Protein AF-A0A3E0MT38-F1 (afdb_monomer_lite)

Foldseek 3Di:
DDPVVVVVLVVLLCVLLVCVVVVHDLVVQLVVSCVVVVHDSVSSNVSNVSSVVVNVVVQDLVVLVVVLVVLLVVLVVQLVVCVVVVNVVSNVVSVVVNVVSVVCVCVRDVVNVVVVVVVVVVVVVVPPPDCVVVVVVVVVVVVVVVVVVCVPFDADPPPRDTPDDDDPDDDDD

Secondary structure (DSSP, 8-state):
--HHHHHHHHHHHHHHHHHHHTT--HHHHHHHHHHHTT--HHHHHHHHHHHHHHHHHHS-HHHHHHHHHHHHHHHHHHHHHHHHTT-HHHHHHHHHHHHHHHHGGGGT-HHHHHHHHHHHHHHHHHHS--GGGHHHHHHHHHHHHHHHHTTT--B-TTT--BTT-----PPP-

Sequence (173 aa):
MTRSNIDEFQARVEEAANLLSEGWPGRRIVKELAEKHEVSPQAARGYVRKGRELLVEAVAPQDRAFMFAQVLAGLQQDRLDAKEAGNISAQVGASKAMVNHLKQIAHIDPMRDFEQAFFEAAATTATAVDPKVYVKKHAQELAMQQAIDNLGKKTDPITGVVIGEEFMGGFHD

Radius of gyration: 36.06 Å; chains: 1; bounding box: 46×81×110 Å

Structure (mmCIF, N/CA/C/O backbone):
data_AF-A0A3E0MT38-F1
#
_entry.id   AF-A0A3E0MT38-F1
#
loop_
_atom_site.group_PDB
_atom_site.id
_atom_site.type_symbol
_atom_site.label_atom_id
_atom_site.label_alt_id
_atom_site.label_comp_id
_atom_site.label_asym_id
_atom_site.label_entity_id
_atom_site.label_seq_id
_atom_site.pdbx_PDB_ins_code
_atom_site.Cartn_x
_atom_site.Cartn_y
_atom_site.Cartn_z
_atom_site.occupancy
_atom_site.B_iso_or_equiv
_atom_site.auth_seq_id
_atom_site.auth_comp_id
_atom_site.auth_asym_id
_atom_site.auth_atom_id
_atom_site.pdbx_PDB_model_num
ATOM 1 N N . MET A 1 1 ? 23.016 2.297 -23.906 1.00 47.16 1 MET A N 1
ATOM 2 C CA . MET A 1 1 ? 21.883 1.577 -23.285 1.00 47.16 1 MET A CA 1
ATOM 3 C C . MET A 1 1 ? 20.936 1.160 -24.393 1.00 47.16 1 MET A C 1
ATOM 5 O O . MET A 1 1 ? 20.462 2.022 -25.117 1.00 47.16 1 MET A O 1
ATOM 9 N N . THR A 1 2 ? 20.762 -0.140 -24.600 1.00 47.41 2 THR A N 1
ATOM 10 C CA . THR A 1 2 ? 19.930 -0.730 -25.660 1.00 47.41 2 THR A CA 1
ATOM 11 C C . THR A 1 2 ? 18.499 -0.948 -25.155 1.00 47.41 2 THR A C 1
ATOM 13 O O . THR A 1 2 ? 18.314 -1.236 -23.973 1.00 47.41 2 THR A O 1
ATOM 16 N N . ARG A 1 3 ? 17.491 -0.824 -26.037 1.00 58.56 3 ARG A N 1
ATOM 17 C CA . ARG A 1 3 ? 16.054 -1.013 -25.722 1.00 58.56 3 ARG A CA 1
ATOM 18 C C . ARG A 1 3 ? 15.763 -2.306 -24.939 1.00 58.56 3 ARG A C 1
ATOM 20 O O . ARG A 1 3 ? 15.043 -2.253 -23.955 1.00 58.56 3 ARG A O 1
ATOM 27 N N . SER A 1 4 ? 16.460 -3.396 -25.273 1.00 60.44 4 SER A N 1
ATOM 28 C CA . SER A 1 4 ? 16.363 -4.705 -24.598 1.00 60.44 4 SER A CA 1
ATOM 29 C C . SER A 1 4 ? 16.501 -4.644 -23.069 1.00 60.44 4 SER A C 1
ATOM 31 O O . SER A 1 4 ? 15.799 -5.350 -22.362 1.00 60.44 4 SER A O 1
ATOM 33 N N . ASN A 1 5 ? 17.374 -3.780 -22.537 1.00 80.69 5 ASN A N 1
ATOM 34 C CA . ASN A 1 5 ? 17.597 -3.688 -21.088 1.00 80.69 5 ASN A CA 1
ATOM 35 C C . ASN A 1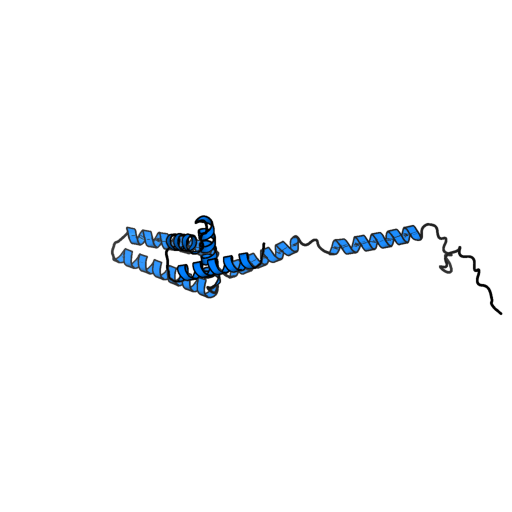 5 ? 16.480 -2.897 -20.372 1.00 80.69 5 ASN A C 1
ATOM 37 O O . ASN A 1 5 ? 16.266 -3.050 -19.173 1.00 80.69 5 ASN A O 1
ATOM 41 N N . ILE A 1 6 ? 15.766 -2.033 -21.103 1.00 86.00 6 ILE A N 1
ATOM 42 C CA . ILE A 1 6 ? 14.615 -1.292 -20.571 1.00 86.00 6 ILE A CA 1
ATOM 43 C C . ILE A 1 6 ? 13.396 -2.213 -20.515 1.00 86.00 6 ILE A C 1
ATOM 45 O O . ILE A 1 6 ? 12.722 -2.252 -19.488 1.00 86.00 6 ILE A O 1
ATOM 49 N N . ASP A 1 7 ? 13.166 -2.990 -21.572 1.00 89.06 7 ASP A N 1
ATOM 50 C CA . ASP A 1 7 ? 12.028 -3.907 -21.661 1.00 89.06 7 ASP A CA 1
ATOM 51 C C . ASP A 1 7 ? 12.136 -5.024 -20.604 1.00 89.06 7 ASP A C 1
ATOM 53 O O . ASP A 1 7 ? 11.182 -5.298 -19.878 1.00 89.06 7 ASP A O 1
ATOM 57 N N . GLU A 1 8 ? 13.331 -5.600 -20.415 1.00 90.25 8 GLU A N 1
ATOM 58 C CA . GLU A 1 8 ? 13.590 -6.566 -19.336 1.00 90.25 8 GLU A CA 1
ATOM 59 C C . GLU A 1 8 ? 13.361 -5.967 -17.945 1.00 90.25 8 GLU A C 1
ATOM 61 O O . GLU A 1 8 ? 12.822 -6.621 -17.050 1.00 90.25 8 GLU A O 1
ATOM 66 N N . PHE A 1 9 ? 13.774 -4.715 -17.744 1.00 92.38 9 PHE A N 1
ATOM 67 C CA . PHE A 1 9 ? 13.557 -4.022 -16.482 1.00 92.38 9 PHE A CA 1
ATOM 68 C C . PHE A 1 9 ? 12.062 -3.832 -16.204 1.00 92.38 9 PHE A C 1
ATOM 70 O O . PHE A 1 9 ? 11.621 -4.072 -15.080 1.00 92.38 9 PHE A O 1
ATOM 77 N N . GLN A 1 10 ? 11.283 -3.422 -17.207 1.00 93.25 10 GLN A N 1
ATOM 78 C CA . GLN A 1 10 ? 9.836 -3.246 -17.081 1.00 93.25 10 GLN A CA 1
ATOM 79 C C . GLN A 1 10 ? 9.134 -4.574 -16.790 1.00 93.25 10 GLN A C 1
ATOM 81 O O . GLN A 1 10 ? 8.370 -4.643 -15.830 1.00 93.25 10 GLN A O 1
ATOM 86 N N . ALA A 1 11 ? 9.490 -5.650 -17.495 1.00 94.81 11 ALA A N 1
ATOM 87 C CA . ALA A 1 11 ? 8.937 -6.980 -17.242 1.00 94.81 11 ALA A CA 1
ATOM 88 C C . ALA A 1 11 ? 9.176 -7.450 -15.792 1.00 94.81 11 ALA A C 1
ATOM 90 O O . ALA A 1 11 ? 8.283 -7.998 -15.148 1.00 94.81 11 ALA A O 1
ATOM 91 N N . ARG A 1 12 ? 10.364 -7.181 -15.229 1.00 95.62 12 ARG A N 1
ATOM 92 C CA . ARG A 1 12 ? 10.677 -7.502 -13.821 1.00 95.62 12 ARG A CA 1
ATOM 93 C C . ARG A 1 12 ? 9.882 -6.648 -12.826 1.00 95.62 12 ARG A C 1
ATOM 95 O O . ARG A 1 12 ? 9.568 -7.115 -11.732 1.00 95.62 12 ARG A O 1
ATOM 102 N N . VAL A 1 13 ? 9.572 -5.400 -13.178 1.00 96.69 13 VAL A N 1
ATOM 103 C CA . VAL A 1 13 ? 8.711 -4.512 -12.377 1.00 96.69 13 VAL A CA 1
ATOM 104 C C . VAL A 1 13 ? 7.263 -4.998 -12.389 1.00 96.69 13 VAL A C 1
ATOM 106 O O . VAL A 1 13 ? 6.644 -5.060 -11.328 1.00 96.69 13 VAL A O 1
ATOM 109 N N . GLU A 1 14 ? 6.742 -5.381 -13.553 1.00 95.06 14 GLU A N 1
ATOM 110 C CA . GLU A 1 14 ? 5.396 -5.947 -13.705 1.00 95.06 14 GLU A CA 1
ATOM 111 C C . GLU A 1 14 ? 5.255 -7.267 -12.942 1.00 95.06 14 GLU A C 1
ATOM 113 O O . GLU A 1 14 ? 4.294 -7.461 -12.201 1.00 95.06 14 GLU A O 1
ATOM 118 N N . GLU A 1 15 ? 6.256 -8.146 -13.027 1.00 95.81 15 GLU A N 1
ATOM 119 C CA . GLU A 1 15 ? 6.288 -9.379 -12.241 1.00 95.81 15 GLU A CA 1
ATOM 120 C C . GLU A 1 15 ? 6.252 -9.091 -10.731 1.00 95.81 15 GLU A C 1
ATOM 122 O O . GLU A 1 15 ? 5.501 -9.723 -9.984 1.00 95.81 15 GLU A O 1
ATOM 127 N N . ALA A 1 16 ? 7.017 -8.095 -10.271 1.00 95.88 16 ALA A N 1
ATOM 128 C CA . ALA A 1 16 ? 6.984 -7.669 -8.878 1.00 95.88 16 ALA A CA 1
ATOM 129 C C . ALA A 1 16 ? 5.603 -7.125 -8.469 1.00 95.88 16 ALA A C 1
ATOM 131 O O . ALA A 1 16 ? 5.147 -7.409 -7.360 1.00 95.88 16 ALA A O 1
ATOM 132 N N . ALA A 1 17 ? 4.943 -6.358 -9.341 1.00 94.88 17 ALA A N 1
ATOM 133 C CA . ALA A 1 17 ? 3.596 -5.837 -9.116 1.00 94.88 17 ALA A CA 1
ATOM 134 C C . ALA A 1 17 ? 2.560 -6.967 -9.008 1.00 94.88 17 ALA A C 1
ATOM 136 O O . ALA A 1 17 ? 1.757 -6.961 -8.075 1.00 94.88 17 ALA A O 1
ATOM 137 N N . ASN A 1 18 ? 2.633 -7.980 -9.874 1.00 94.81 18 ASN A N 1
ATOM 138 C CA . ASN A 1 18 ? 1.747 -9.144 -9.817 1.00 94.81 18 ASN A CA 1
ATOM 139 C C . ASN A 1 18 ? 1.881 -9.882 -8.478 1.00 94.81 18 ASN A C 1
ATOM 141 O O . ASN A 1 18 ? 0.893 -10.049 -7.764 1.00 94.81 18 ASN A O 1
ATOM 145 N N . LEU A 1 19 ? 3.109 -10.209 -8.062 1.00 94.50 19 LEU A N 1
ATOM 146 C CA . LEU A 1 19 ? 3.356 -10.878 -6.777 1.00 94.50 19 LEU A CA 1
ATOM 147 C C . LEU A 1 19 ? 2.886 -10.037 -5.577 1.00 94.50 19 LEU A C 1
ATOM 149 O O . LEU A 1 19 ? 2.364 -10.567 -4.595 1.00 94.50 19 LEU A O 1
ATOM 153 N N . LEU A 1 20 ? 3.050 -8.712 -5.641 1.00 93.00 20 LEU A N 1
ATOM 154 C CA . LEU A 1 20 ? 2.526 -7.800 -4.622 1.00 93.00 20 LEU A CA 1
ATOM 155 C C . LEU A 1 20 ? 0.992 -7.814 -4.579 1.00 93.00 20 LEU A C 1
ATOM 157 O O . LEU A 1 20 ? 0.433 -7.807 -3.483 1.00 93.00 20 LEU A O 1
ATOM 161 N N . SER A 1 21 ? 0.324 -7.852 -5.735 1.00 90.19 21 SER A N 1
ATOM 162 C CA . SER A 1 21 ? -1.142 -7.890 -5.832 1.00 90.19 21 SER A CA 1
ATOM 163 C C . SER A 1 21 ? -1.738 -9.190 -5.281 1.00 90.19 21 SER A C 1
ATOM 165 O O . SER A 1 21 ? -2.793 -9.170 -4.654 1.00 90.19 21 SER A O 1
ATOM 167 N N . GLU A 1 22 ? -1.006 -10.299 -5.401 1.00 90.94 22 GLU A N 1
ATOM 168 C CA . GLU A 1 22 ? -1.339 -11.589 -4.788 1.00 90.94 22 GLU A CA 1
ATOM 169 C C . GLU A 1 22 ? -1.119 -11.610 -3.261 1.00 90.94 22 GLU A C 1
ATOM 171 O O . GLU A 1 22 ? -1.418 -12.601 -2.595 1.00 90.94 22 GLU A O 1
ATOM 176 N N . GLY A 1 23 ? -0.575 -10.534 -2.681 1.00 89.19 23 GLY A N 1
ATOM 177 C CA . GLY A 1 23 ? -0.363 -10.398 -1.240 1.00 89.19 23 GLY A CA 1
ATOM 178 C C . GLY A 1 23 ? 0.973 -10.948 -0.735 1.00 89.19 23 GLY A C 1
ATOM 179 O O . GLY A 1 23 ? 1.147 -11.132 0.473 1.00 89.19 23 GLY A O 1
ATOM 180 N N . TRP A 1 24 ? 1.949 -11.201 -1.614 1.00 93.88 24 TRP A N 1
ATOM 181 C CA . TRP A 1 24 ? 3.245 -11.710 -1.170 1.00 93.88 24 TRP A CA 1
ATOM 182 C C . TRP A 1 24 ? 4.014 -10.659 -0.344 1.00 93.88 24 TRP A C 1
ATOM 184 O O . TRP A 1 24 ? 4.091 -9.482 -0.715 1.00 93.88 24 TRP A O 1
ATOM 194 N N . PRO A 1 25 ? 4.677 -11.055 0.762 1.00 92.94 25 PRO A N 1
ATOM 195 C CA . PRO A 1 25 ? 5.509 -10.136 1.530 1.00 92.94 25 PRO A CA 1
ATOM 196 C C . PRO A 1 25 ? 6.684 -9.613 0.698 1.00 92.94 25 PRO A C 1
ATOM 198 O O . PRO A 1 25 ? 7.454 -10.394 0.140 1.00 92.94 25 PRO A O 1
ATOM 201 N N . GLY A 1 26 ? 6.913 -8.296 0.699 1.00 91.75 26 GLY A N 1
ATOM 202 C CA . GLY A 1 26 ? 7.946 -7.671 -0.143 1.00 91.75 26 GLY A CA 1
ATOM 203 C C . GLY A 1 26 ? 9.355 -8.255 0.037 1.00 91.75 26 GLY A C 1
ATOM 204 O O . GLY A 1 26 ? 10.091 -8.396 -0.933 1.00 91.75 26 GLY A O 1
ATOM 205 N N . ARG A 1 27 ? 9.727 -8.675 1.255 1.00 94.62 27 ARG A N 1
ATOM 206 C CA . ARG A 1 27 ? 11.017 -9.343 1.513 1.00 94.62 27 ARG A CA 1
ATOM 207 C C . ARG A 1 27 ? 11.148 -10.677 0.770 1.00 94.62 27 ARG A C 1
ATOM 209 O O . ARG A 1 27 ? 12.241 -10.997 0.314 1.00 94.62 27 ARG A O 1
ATOM 216 N N . ARG A 1 28 ? 10.055 -11.441 0.667 1.00 96.69 28 ARG A N 1
ATOM 217 C CA . ARG A 1 28 ? 10.012 -12.709 -0.070 1.00 96.69 28 ARG A CA 1
ATOM 218 C C . ARG A 1 28 ? 10.160 -12.449 -1.564 1.00 96.69 28 ARG A C 1
ATOM 220 O O . ARG A 1 28 ? 11.019 -13.057 -2.182 1.00 96.69 28 ARG A O 1
ATOM 227 N N . ILE A 1 29 ? 9.418 -11.477 -2.092 1.00 96.81 29 ILE A N 1
ATOM 228 C CA . ILE A 1 29 ? 9.481 -11.089 -3.508 1.00 96.81 29 ILE A CA 1
ATOM 229 C C . ILE A 1 29 ? 10.903 -10.668 -3.902 1.00 96.81 29 ILE A C 1
ATOM 231 O O . ILE A 1 29 ? 11.417 -11.115 -4.917 1.00 96.81 29 ILE A O 1
ATOM 235 N N . VAL A 1 30 ? 11.580 -9.858 -3.077 1.00 97.31 30 VAL A N 1
ATOM 236 C CA . VAL A 1 30 ? 12.977 -9.458 -3.335 1.00 97.31 30 VAL A CA 1
ATOM 237 C C . VAL A 1 30 ? 13.901 -10.669 -3.460 1.00 97.31 30 VAL A C 1
ATOM 239 O O . VAL A 1 30 ? 14.782 -10.660 -4.312 1.00 97.31 30 VAL A O 1
ATOM 242 N N . LYS A 1 31 ? 13.723 -11.686 -2.607 1.00 97.38 31 LYS A N 1
ATOM 243 C CA . LYS A 1 31 ? 14.534 -12.906 -2.649 1.00 97.38 31 LYS A CA 1
ATOM 244 C C . LYS A 1 31 ? 14.260 -13.699 -3.932 1.00 97.38 31 LYS A C 1
ATOM 246 O O . LYS A 1 31 ? 15.202 -13.994 -4.652 1.00 97.38 31 LYS A O 1
ATOM 251 N N . GLU A 1 32 ? 12.987 -13.948 -4.232 1.00 96.62 32 GLU A N 1
ATOM 252 C CA . GLU A 1 32 ? 12.545 -14.669 -5.437 1.00 96.62 32 GLU A CA 1
ATOM 253 C C . GLU A 1 32 ? 13.051 -13.998 -6.719 1.00 96.62 32 GLU A C 1
ATOM 255 O O . GLU A 1 32 ? 13.636 -14.651 -7.574 1.00 96.62 32 GLU A O 1
ATOM 260 N N . LEU A 1 33 ? 12.905 -12.674 -6.841 1.00 96.25 33 LEU A N 1
ATOM 261 C CA . LEU A 1 33 ? 13.344 -11.945 -8.034 1.00 96.25 33 LEU A CA 1
ATOM 262 C C . LEU A 1 33 ? 14.869 -11.871 -8.157 1.00 96.25 33 LEU A C 1
ATOM 264 O O . LEU A 1 33 ? 15.385 -11.887 -9.272 1.00 96.25 33 LEU A O 1
ATOM 268 N N . ALA A 1 34 ? 15.592 -11.774 -7.036 1.00 96.94 34 ALA A N 1
ATOM 269 C CA . ALA A 1 34 ? 17.053 -11.793 -7.047 1.00 96.94 34 ALA A CA 1
ATOM 270 C C . ALA A 1 34 ? 17.591 -13.153 -7.510 1.00 96.94 34 ALA A C 1
ATOM 272 O O . ALA A 1 34 ? 18.513 -13.194 -8.317 1.00 96.94 34 ALA A O 1
ATOM 273 N N . GLU A 1 35 ? 16.986 -14.245 -7.034 1.00 96.31 35 GLU A N 1
ATOM 274 C CA . GLU A 1 35 ? 17.347 -15.611 -7.423 1.00 96.31 35 GLU A CA 1
ATOM 275 C C . GLU A 1 35 ? 16.946 -15.904 -8.875 1.00 96.31 35 GLU A C 1
ATOM 277 O O . GLU A 1 35 ? 17.776 -16.358 -9.656 1.00 96.31 35 GLU A O 1
ATOM 282 N N . LYS A 1 36 ? 15.710 -15.579 -9.272 1.00 95.94 36 LYS A N 1
ATOM 283 C CA . LYS A 1 36 ? 15.173 -15.870 -10.610 1.00 95.94 36 LYS A CA 1
ATOM 284 C C . LYS A 1 36 ? 15.893 -15.129 -11.736 1.00 95.94 36 LYS A C 1
ATOM 286 O O . LYS A 1 36 ? 16.074 -15.689 -12.812 1.00 95.94 36 LYS A O 1
ATOM 291 N N . HIS A 1 37 ? 16.252 -13.867 -11.508 1.00 94.12 37 HIS A N 1
ATOM 292 C CA . HIS A 1 37 ? 16.868 -13.010 -12.529 1.00 94.12 37 HIS A CA 1
ATOM 293 C C . HIS A 1 37 ? 18.382 -12.856 -12.350 1.00 94.12 37 HIS A C 1
ATOM 295 O O . HIS A 1 37 ? 18.986 -12.045 -13.047 1.00 94.12 37 HIS A O 1
ATOM 301 N N . GLU A 1 38 ? 18.981 -13.586 -11.403 1.00 94.94 38 GLU A N 1
ATOM 302 C CA . GLU A 1 38 ? 20.413 -13.526 -11.070 1.00 94.94 38 GLU A CA 1
ATOM 303 C C . GLU A 1 38 ? 20.924 -12.093 -10.822 1.00 94.94 38 GLU A C 1
ATOM 305 O O . GLU A 1 38 ? 22.042 -11.714 -11.178 1.00 94.94 38 GLU A O 1
ATOM 310 N N . VAL A 1 39 ? 20.092 -11.260 -10.191 1.00 94.06 39 VAL A N 1
ATOM 311 C CA . VAL A 1 39 ? 20.429 -9.866 -9.876 1.00 94.06 39 VAL A CA 1
ATOM 312 C C . VAL A 1 39 ? 20.744 -9.681 -8.399 1.00 94.06 39 VAL A C 1
ATOM 314 O O . VAL A 1 39 ? 20.348 -10.461 -7.533 1.00 94.06 39 VAL A O 1
ATOM 317 N N . SER A 1 40 ? 21.410 -8.573 -8.069 1.00 96.12 40 SER A N 1
ATOM 318 C CA . SER A 1 40 ? 21.634 -8.232 -6.667 1.00 96.12 40 SER A CA 1
ATOM 319 C C . SER A 1 40 ? 20.301 -7.998 -5.929 1.00 96.12 40 SER A C 1
ATOM 321 O O . SER A 1 40 ? 19.359 -7.427 -6.495 1.00 96.12 40 SER A O 1
ATOM 323 N N . PRO A 1 41 ? 20.219 -8.311 -4.621 1.00 95.25 41 PRO A N 1
ATOM 324 C CA . PRO A 1 41 ? 19.039 -7.996 -3.815 1.00 95.25 41 PRO A CA 1
ATOM 325 C C . PRO A 1 41 ? 18.670 -6.505 -3.828 1.00 95.25 41 PRO A C 1
ATOM 327 O O . PRO A 1 41 ? 17.515 -6.140 -3.619 1.00 95.25 41 PRO A O 1
ATOM 330 N N . GLN A 1 42 ? 19.643 -5.620 -4.064 1.00 94.50 42 GLN A N 1
ATOM 331 C CA . GLN A 1 42 ? 19.405 -4.184 -4.177 1.00 94.50 42 GLN A CA 1
ATOM 332 C C . GLN A 1 42 ? 18.688 -3.819 -5.482 1.00 94.50 42 GLN A C 1
ATOM 334 O O . GLN A 1 42 ? 17.766 -3.005 -5.445 1.00 94.50 42 GLN A O 1
ATOM 339 N N . ALA A 1 43 ? 19.049 -4.450 -6.604 1.00 93.88 43 ALA A N 1
ATOM 340 C CA . ALA A 1 43 ? 18.331 -4.285 -7.866 1.00 93.88 43 ALA A CA 1
ATOM 341 C C . ALA A 1 43 ? 16.889 -4.807 -7.749 1.00 93.88 43 ALA A C 1
ATOM 343 O O . ALA A 1 43 ? 15.949 -4.091 -8.093 1.00 93.88 43 ALA A O 1
ATOM 344 N N . ALA A 1 44 ? 16.702 -5.983 -7.138 1.00 95.19 44 ALA A N 1
ATOM 345 C CA . ALA A 1 44 ? 15.379 -6.558 -6.891 1.00 95.19 44 ALA A CA 1
ATOM 346 C C . ALA A 1 44 ? 14.490 -5.672 -5.995 1.00 95.19 44 ALA A C 1
ATOM 348 O O . ALA A 1 44 ? 13.299 -5.513 -6.260 1.00 95.19 44 ALA A O 1
ATOM 349 N N . ARG A 1 45 ? 15.054 -5.011 -4.969 1.00 96.25 45 ARG A N 1
ATOM 350 C CA . ARG A 1 45 ? 14.328 -3.986 -4.186 1.00 96.25 45 ARG A CA 1
ATOM 351 C C . ARG A 1 45 ? 13.849 -2.825 -5.054 1.00 96.25 45 ARG A C 1
ATOM 353 O O . ARG A 1 45 ? 12.765 -2.304 -4.804 1.00 96.25 45 ARG A O 1
ATOM 360 N N . GLY A 1 46 ? 14.638 -2.430 -6.052 1.00 96.69 46 GLY A N 1
ATOM 361 C CA . GLY A 1 46 ? 14.249 -1.425 -7.038 1.00 96.69 46 GLY A CA 1
ATOM 362 C C . GLY A 1 46 ? 13.012 -1.845 -7.831 1.00 96.69 46 GLY A C 1
ATOM 363 O O . GLY A 1 46 ? 12.087 -1.046 -7.964 1.00 96.69 46 GLY A O 1
ATOM 364 N N . TYR A 1 47 ? 12.954 -3.106 -8.276 1.00 96.12 47 TYR A N 1
ATOM 365 C CA . TYR A 1 47 ? 11.788 -3.648 -8.984 1.00 96.12 47 TYR A CA 1
ATOM 366 C C . TYR A 1 47 ? 10.545 -3.653 -8.098 1.00 96.12 47 TYR A C 1
ATOM 368 O O . TYR A 1 47 ? 9.510 -3.138 -8.496 1.00 96.12 47 TYR A O 1
ATOM 376 N N . VAL A 1 48 ? 10.664 -4.144 -6.858 1.00 95.75 48 VAL A N 1
ATOM 377 C CA . VAL A 1 48 ? 9.548 -4.179 -5.896 1.00 95.75 48 VAL A CA 1
ATOM 378 C C . VAL A 1 48 ? 9.049 -2.779 -5.549 1.00 95.75 48 VAL A C 1
ATOM 380 O O . VAL A 1 48 ? 7.846 -2.579 -5.400 1.00 95.75 48 VAL A O 1
ATOM 383 N N . ARG A 1 49 ? 9.946 -1.795 -5.424 1.00 95.38 49 ARG A N 1
ATOM 384 C CA . ARG A 1 49 ? 9.551 -0.401 -5.197 1.00 95.38 49 ARG A CA 1
ATOM 385 C C . ARG A 1 49 ? 8.730 0.133 -6.371 1.00 95.38 49 ARG A C 1
ATOM 387 O O . ARG A 1 49 ? 7.624 0.607 -6.142 1.00 95.38 49 ARG A O 1
ATOM 394 N N . LYS A 1 50 ? 9.237 0.011 -7.599 1.00 93.81 50 LYS A N 1
ATOM 395 C CA . LYS A 1 50 ? 8.508 0.464 -8.791 1.00 93.81 50 LYS A CA 1
ATOM 396 C C . LYS A 1 50 ? 7.221 -0.324 -9.030 1.00 93.81 50 LYS A C 1
ATOM 398 O O . LYS A 1 50 ? 6.235 0.250 -9.461 1.00 93.81 50 LYS A O 1
ATOM 403 N N . GLY A 1 51 ? 7.195 -1.610 -8.687 1.00 93.06 51 GLY A N 1
ATOM 404 C CA . GLY A 1 51 ? 5.987 -2.429 -8.765 1.00 93.06 51 GLY A CA 1
ATOM 405 C C . GLY A 1 51 ? 4.889 -1.923 -7.826 1.00 93.06 51 GLY A C 1
ATOM 406 O O . GLY A 1 51 ? 3.722 -1.922 -8.194 1.00 93.06 51 GLY A O 1
ATOM 407 N N . ARG A 1 52 ? 5.244 -1.413 -6.634 1.00 90.25 52 ARG A N 1
ATOM 408 C CA . ARG A 1 52 ? 4.273 -0.731 -5.754 1.00 90.25 52 ARG A CA 1
ATOM 409 C C . ARG A 1 52 ? 3.750 0.562 -6.366 1.00 90.25 52 ARG A C 1
ATOM 411 O O . ARG A 1 52 ? 2.560 0.819 -6.250 1.00 90.25 52 ARG A O 1
ATOM 418 N N . GLU A 1 53 ? 4.627 1.359 -6.973 1.00 89.94 53 GLU A N 1
ATOM 419 C CA . GLU A 1 53 ? 4.246 2.605 -7.655 1.00 89.94 53 GLU A CA 1
ATOM 420 C C . GLU A 1 53 ? 3.245 2.298 -8.788 1.00 89.94 53 GLU A C 1
ATOM 422 O O . GLU A 1 53 ? 2.157 2.867 -8.805 1.00 89.94 53 GLU A O 1
ATOM 427 N N . LEU A 1 54 ? 3.531 1.282 -9.612 1.00 89.25 54 LEU A N 1
ATOM 428 C CA . LEU A 1 54 ? 2.645 0.803 -10.680 1.00 89.25 54 LEU A CA 1
ATOM 429 C C . LEU A 1 54 ? 1.263 0.370 -10.160 1.00 89.25 54 LEU A C 1
ATOM 431 O O . LEU A 1 54 ? 0.241 0.711 -10.748 1.00 89.25 54 LEU A O 1
ATOM 435 N N . LEU A 1 55 ? 1.207 -0.350 -9.035 1.00 85.00 55 LEU A N 1
ATOM 436 C CA . LEU A 1 55 ? -0.069 -0.748 -8.427 1.00 85.00 55 LEU A CA 1
ATOM 437 C C . LEU A 1 55 ? -0.888 0.450 -7.932 1.00 85.00 55 LEU A C 1
ATOM 439 O O . LEU A 1 55 ? -2.111 0.424 -8.015 1.00 85.00 55 LEU A O 1
ATOM 443 N N . VAL A 1 56 ? -0.237 1.492 -7.411 1.00 81.12 56 VAL A N 1
ATOM 444 C CA . VAL A 1 56 ? -0.923 2.715 -6.962 1.00 81.12 56 VAL A CA 1
ATOM 445 C C . VAL A 1 56 ? -1.465 3.510 -8.152 1.00 81.12 56 VAL A C 1
ATOM 447 O O . VAL A 1 56 ? -2.568 4.054 -8.069 1.00 81.12 56 VAL A O 1
ATOM 450 N N . GLU A 1 57 ? -0.714 3.564 -9.253 1.00 79.44 57 GLU A N 1
ATOM 451 C CA . GLU A 1 57 ? -1.136 4.194 -10.510 1.00 79.44 57 GLU A CA 1
ATOM 452 C C . GLU A 1 57 ? -2.283 3.436 -11.191 1.00 79.44 57 GLU A C 1
ATOM 454 O O . GLU A 1 57 ? -3.152 4.061 -11.795 1.00 79.44 57 GLU A O 1
ATOM 459 N N . ALA A 1 58 ? -2.329 2.108 -11.051 1.00 79.56 58 ALA A N 1
ATOM 460 C CA . ALA A 1 58 ? -3.397 1.276 -11.601 1.00 79.56 58 ALA A CA 1
ATOM 461 C C . ALA A 1 58 ? -4.768 1.512 -10.938 1.00 79.56 58 ALA A C 1
ATOM 463 O O . ALA A 1 58 ? -5.798 1.188 -11.529 1.00 79.56 58 ALA A O 1
ATOM 464 N N . VAL A 1 59 ? -4.806 2.075 -9.724 1.00 76.25 59 VAL A N 1
ATOM 465 C CA . VAL A 1 59 ? -6.057 2.444 -9.050 1.00 76.25 59 VAL A CA 1
ATOM 466 C C . VAL A 1 59 ? -6.450 3.859 -9.462 1.00 76.25 59 VAL A C 1
ATOM 468 O O . VAL A 1 59 ? -5.708 4.816 -9.217 1.00 76.25 59 VAL A O 1
ATOM 471 N N . ALA A 1 60 ? -7.644 4.008 -10.043 1.00 72.94 60 ALA A N 1
ATOM 472 C CA . ALA A 1 60 ? -8.142 5.315 -10.447 1.00 72.94 60 ALA A CA 1
ATOM 473 C C . ALA A 1 60 ? -8.208 6.265 -9.233 1.00 72.94 60 ALA A C 1
ATOM 475 O O . ALA A 1 60 ? -8.601 5.839 -8.143 1.00 72.94 60 ALA A O 1
ATOM 476 N N . PRO A 1 61 ? -7.881 7.563 -9.385 1.00 70.06 61 PRO A N 1
ATOM 477 C CA . PRO A 1 61 ? -7.833 8.494 -8.253 1.00 70.06 61 PRO A CA 1
ATOM 478 C C . PRO A 1 61 ? -9.128 8.546 -7.425 1.00 70.06 61 PRO A C 1
ATOM 480 O O . PRO A 1 61 ? -9.088 8.599 -6.198 1.00 70.06 61 PRO A O 1
ATOM 483 N N . GLN A 1 62 ? -10.277 8.453 -8.096 1.00 68.50 62 GLN A N 1
ATOM 484 C CA . GLN A 1 62 ? -11.607 8.354 -7.483 1.00 68.50 62 GLN A CA 1
ATOM 485 C C . GLN A 1 62 ? -11.775 7.109 -6.590 1.00 68.50 62 GLN A C 1
ATOM 487 O O . GLN A 1 62 ? -12.321 7.203 -5.489 1.00 68.50 62 GLN A O 1
ATOM 492 N N . ASP A 1 63 ? -11.237 5.965 -7.012 1.00 73.06 63 ASP A N 1
ATOM 493 C CA . ASP A 1 63 ? -11.320 4.712 -6.264 1.00 73.06 63 ASP A CA 1
ATOM 494 C C . ASP A 1 63 ? -10.389 4.742 -5.048 1.00 73.06 63 ASP A C 1
ATOM 496 O O . ASP A 1 63 ? -10.718 4.182 -4.003 1.00 73.06 63 ASP A O 1
ATOM 500 N N . ARG A 1 64 ? -9.267 5.476 -5.119 1.00 75.75 64 ARG A N 1
ATOM 501 C CA . ARG A 1 64 ? -8.355 5.657 -3.975 1.00 75.75 64 ARG A CA 1
ATOM 502 C C . ARG A 1 64 ? -9.041 6.355 -2.803 1.00 75.75 64 ARG A C 1
ATOM 504 O O . ARG A 1 64 ? -8.885 5.917 -1.664 1.00 75.75 64 ARG A O 1
ATOM 511 N N . ALA A 1 65 ? -9.829 7.398 -3.067 1.00 74.50 65 ALA A N 1
ATOM 512 C CA . ALA A 1 65 ? -10.596 8.094 -2.033 1.00 74.50 65 ALA A CA 1
ATOM 513 C C . ALA A 1 65 ? -11.660 7.180 -1.401 1.00 74.50 65 ALA A C 1
ATOM 515 O O . ALA A 1 65 ? -11.826 7.165 -0.179 1.00 74.50 65 ALA A O 1
ATOM 516 N N . PHE A 1 66 ? -12.336 6.370 -2.220 1.00 76.06 66 PHE A N 1
ATOM 517 C CA . PHE A 1 66 ? -13.308 5.393 -1.740 1.00 76.06 66 PHE A CA 1
ATOM 518 C C . PHE A 1 66 ? -12.654 4.314 -0.862 1.00 76.06 66 PHE A C 1
ATOM 520 O O . PHE A 1 66 ? -13.086 4.104 0.272 1.00 76.06 66 PHE A O 1
ATOM 527 N N . MET A 1 67 ? -11.562 3.697 -1.324 1.00 80.94 67 MET A N 1
ATOM 528 C CA . MET A 1 67 ? -10.796 2.713 -0.548 1.00 80.94 67 MET A CA 1
ATOM 529 C C . MET A 1 67 ? -10.265 3.316 0.760 1.00 80.94 67 MET A C 1
ATOM 531 O O . MET A 1 67 ? -10.306 2.677 1.812 1.00 80.94 67 MET A O 1
ATOM 535 N N . PHE A 1 68 ? -9.817 4.572 0.729 1.00 84.00 68 PHE A N 1
ATOM 536 C CA . PHE A 1 68 ? -9.381 5.290 1.922 1.00 84.00 68 PHE A CA 1
ATOM 537 C C . PHE A 1 68 ? -10.509 5.455 2.945 1.00 84.00 68 PHE A C 1
ATOM 539 O O . PHE A 1 68 ? -10.303 5.184 4.132 1.00 84.00 68 PHE A O 1
ATOM 546 N N . ALA A 1 69 ? -11.698 5.866 2.496 1.00 83.19 69 ALA A N 1
ATOM 547 C CA . ALA A 1 69 ? -12.869 6.013 3.352 1.00 83.19 69 ALA A CA 1
ATOM 548 C C . ALA A 1 69 ? -13.308 4.667 3.951 1.00 83.19 69 ALA A C 1
ATOM 550 O O . ALA A 1 69 ? -13.616 4.603 5.141 1.00 83.19 69 ALA A O 1
ATOM 551 N N . GLN A 1 70 ? -13.266 3.585 3.167 1.00 85.69 70 GLN A N 1
ATOM 552 C CA . GLN A 1 70 ? -13.572 2.235 3.648 1.00 85.69 70 GLN A CA 1
ATOM 553 C C . GLN A 1 70 ? -12.615 1.782 4.757 1.00 85.69 70 GLN A C 1
ATOM 555 O O . GLN A 1 70 ? -13.067 1.292 5.791 1.00 85.69 70 GLN A O 1
ATOM 560 N N . VAL A 1 71 ? -11.305 1.993 4.589 1.00 88.38 71 VAL A N 1
ATOM 561 C CA . VAL A 1 71 ? -10.313 1.665 5.628 1.00 88.38 71 VAL A CA 1
ATOM 562 C C . VAL A 1 71 ? -10.545 2.496 6.889 1.00 88.38 71 VAL A C 1
ATOM 564 O O . VAL A 1 71 ? -10.488 1.963 7.996 1.00 88.38 71 VAL A O 1
ATOM 567 N N . LEU A 1 72 ? -10.855 3.789 6.748 1.00 89.19 72 LEU A N 1
ATOM 568 C CA . LEU A 1 72 ? -11.159 4.642 7.897 1.00 89.19 72 LEU A CA 1
ATOM 569 C C . LEU A 1 72 ? -12.399 4.148 8.656 1.00 89.19 72 LEU A C 1
ATOM 571 O O . LEU A 1 72 ? -12.370 4.105 9.885 1.00 89.19 72 LEU A O 1
ATOM 575 N N . ALA A 1 73 ? -13.457 3.760 7.941 1.00 87.50 73 ALA A N 1
ATOM 576 C CA . ALA A 1 73 ? -14.673 3.210 8.534 1.00 87.50 73 ALA A CA 1
ATOM 577 C C . ALA A 1 73 ? -14.404 1.882 9.264 1.00 87.50 73 ALA A C 1
ATOM 579 O O . ALA A 1 73 ? -14.857 1.706 10.393 1.00 87.50 73 ALA A O 1
ATOM 580 N N . GLY A 1 74 ? -13.602 0.987 8.675 1.00 90.56 74 GLY A N 1
ATOM 581 C CA . GLY A 1 74 ? -13.178 -0.256 9.328 1.00 90.56 74 GLY A CA 1
ATOM 582 C C . GLY A 1 74 ? -12.425 0.004 10.635 1.00 90.56 74 GLY A C 1
ATOM 583 O O . GLY A 1 74 ? -12.799 -0.518 11.679 1.00 90.56 74 GLY A O 1
ATOM 584 N N . LEU A 1 75 ? -11.445 0.912 10.621 1.00 93.44 75 LEU A N 1
ATOM 585 C CA . LEU A 1 75 ? -10.691 1.277 11.826 1.00 93.44 75 LEU A CA 1
ATOM 586 C C . LEU A 1 75 ? -11.561 1.947 12.907 1.00 93.44 75 LEU A C 1
ATOM 588 O O . LEU A 1 75 ? -11.289 1.808 14.103 1.00 93.44 75 LEU A O 1
ATOM 592 N N . GLN A 1 76 ? -12.595 2.697 12.508 1.00 93.12 76 GLN A N 1
ATOM 593 C CA . GLN A 1 76 ? -13.584 3.241 13.442 1.00 93.12 76 GLN A CA 1
ATOM 594 C C . GLN A 1 76 ? -14.388 2.125 14.108 1.00 93.12 76 GLN A C 1
ATOM 596 O O . GLN A 1 76 ? -14.582 2.186 15.324 1.00 93.12 76 GLN A O 1
ATOM 601 N N . GLN A 1 77 ? -14.808 1.121 13.336 1.00 95.00 77 GLN A N 1
ATOM 602 C CA . GLN A 1 77 ? -15.519 -0.041 13.856 1.00 95.00 77 GLN A CA 1
ATOM 603 C C . GLN A 1 77 ? -14.628 -0.855 14.800 1.00 95.00 77 GLN A C 1
ATOM 605 O O . GLN A 1 77 ? -15.014 -1.058 15.946 1.00 95.00 77 GLN A O 1
ATOM 610 N N . ASP A 1 78 ? -13.391 -1.172 14.405 1.00 95.25 78 ASP A N 1
ATOM 611 C CA . ASP A 1 78 ? -12.422 -1.886 15.252 1.00 95.25 78 ASP A CA 1
ATOM 612 C C . ASP A 1 78 ? -12.222 -1.189 16.606 1.00 95.25 78 ASP A C 1
ATOM 614 O O . ASP A 1 78 ? -12.091 -1.818 17.658 1.00 95.25 78 ASP A O 1
ATOM 618 N N . ARG A 1 79 ? -12.203 0.150 16.601 1.00 96.06 79 ARG A N 1
ATOM 619 C CA . ARG A 1 79 ? -12.092 0.957 17.819 1.00 96.06 79 ARG A CA 1
ATOM 620 C C . ARG A 1 79 ? -13.343 0.861 18.698 1.00 96.06 79 ARG A C 1
ATOM 622 O O . ARG A 1 79 ? -13.203 0.905 19.923 1.00 96.06 79 ARG A O 1
ATOM 629 N N . LEU A 1 80 ? -14.539 0.814 18.109 1.00 96.31 80 LEU A N 1
ATOM 630 C CA . LEU A 1 80 ? -15.796 0.642 18.844 1.00 96.31 80 LEU A CA 1
ATOM 631 C C . LEU A 1 80 ? -15.883 -0.767 19.433 1.00 96.31 80 LEU A C 1
ATOM 633 O O . LEU A 1 80 ? -16.090 -0.889 20.637 1.00 96.31 80 LEU A O 1
ATOM 637 N N . ASP A 1 81 ? -15.578 -1.792 18.643 1.00 96.75 81 ASP A N 1
ATOM 638 C CA . ASP A 1 81 ? -15.575 -3.189 19.079 1.00 96.75 81 ASP A CA 1
ATOM 639 C C . ASP A 1 81 ? -14.560 -3.408 20.211 1.00 96.75 81 ASP A C 1
ATOM 641 O O . ASP A 1 81 ? -14.864 -4.007 21.244 1.00 96.75 81 ASP A O 1
ATOM 645 N N . ALA A 1 82 ? -13.357 -2.833 20.089 1.00 96.75 82 ALA A N 1
ATOM 646 C CA . ALA A 1 82 ? -12.354 -2.874 21.151 1.00 96.75 82 ALA A CA 1
ATOM 647 C C . ALA A 1 82 ? -12.813 -2.157 22.432 1.00 96.75 82 ALA A C 1
ATOM 649 O O . ALA A 1 82 ? -12.472 -2.592 23.535 1.00 96.75 82 ALA A O 1
ATOM 650 N N . LYS A 1 83 ? -13.582 -1.066 22.304 1.00 95.31 83 LYS A N 1
ATOM 651 C CA . LYS A 1 83 ? -14.167 -0.350 23.446 1.00 95.31 83 LYS A CA 1
ATOM 652 C C . LYS A 1 83 ? -15.227 -1.205 24.139 1.00 95.31 83 LYS A C 1
ATOM 654 O O . LYS A 1 83 ? -15.209 -1.290 25.363 1.00 95.31 83 LYS A O 1
ATOM 659 N N . GLU A 1 84 ? -16.125 -1.824 23.376 1.00 96.56 84 GLU A N 1
ATOM 660 C CA . GLU A 1 84 ? -17.171 -2.715 23.895 1.00 96.56 84 GLU A CA 1
ATOM 661 C C . GLU A 1 84 ? -16.575 -3.945 24.586 1.00 96.56 84 GLU A C 1
ATOM 663 O O . GLU A 1 84 ? -17.028 -4.334 25.660 1.00 96.56 84 GLU A O 1
ATOM 668 N N . ALA A 1 85 ? -15.482 -4.486 24.045 1.00 96.19 85 ALA A N 1
ATOM 669 C CA . ALA A 1 85 ? -14.726 -5.581 24.646 1.00 96.19 85 ALA A CA 1
ATOM 670 C C . ALA A 1 85 ? -13.872 -5.172 25.868 1.00 96.19 85 ALA A C 1
ATOM 672 O O . ALA A 1 85 ? -13.191 -6.017 26.450 1.00 96.19 85 ALA A O 1
ATOM 673 N N . GLY A 1 86 ? -13.834 -3.886 26.243 1.00 96.56 86 GLY A N 1
ATOM 674 C CA . GLY A 1 86 ? -12.986 -3.381 27.331 1.00 96.56 86 GLY A CA 1
ATOM 675 C C . GLY A 1 86 ? -11.477 -3.457 27.048 1.00 96.56 86 GLY A C 1
ATOM 676 O O . GLY A 1 86 ? -10.663 -3.303 27.960 1.00 96.56 86 GLY A O 1
ATOM 677 N N . ASN A 1 87 ? -11.073 -3.678 25.794 1.00 97.38 87 ASN A N 1
ATOM 678 C CA . ASN A 1 87 ? -9.676 -3.804 25.392 1.00 97.38 87 ASN A CA 1
ATOM 679 C C . ASN A 1 87 ? -9.085 -2.438 25.010 1.00 97.38 87 ASN A C 1
ATOM 681 O O . ASN A 1 87 ? -8.978 -2.066 23.839 1.00 97.38 87 ASN A O 1
ATOM 685 N N . ILE A 1 88 ? -8.642 -1.700 26.028 1.00 95.06 88 ILE A N 1
ATOM 686 C CA . ILE A 1 88 ? -8.063 -0.357 25.872 1.00 95.06 88 ILE A CA 1
ATOM 687 C C . ILE A 1 88 ? -6.825 -0.357 24.962 1.00 95.06 88 ILE A C 1
ATOM 689 O O . ILE A 1 88 ? -6.622 0.582 24.193 1.00 95.06 88 ILE A O 1
ATOM 693 N N . SER A 1 89 ? -6.006 -1.413 25.001 1.00 96.38 89 SER A N 1
ATOM 694 C CA . SER A 1 89 ? -4.801 -1.506 24.165 1.00 96.38 89 SER A CA 1
ATOM 695 C C . SER A 1 89 ? -5.156 -1.545 22.676 1.00 96.38 89 SER A C 1
ATOM 697 O O . SER A 1 89 ? -4.628 -0.753 21.891 1.00 96.38 89 SER A O 1
ATOM 699 N N . ALA A 1 90 ? -6.113 -2.398 22.295 1.00 94.19 90 ALA A N 1
ATOM 700 C CA . ALA A 1 90 ? -6.604 -2.482 20.922 1.00 94.19 90 ALA A CA 1
ATOM 701 C C . ALA A 1 90 ? -7.306 -1.186 20.487 1.00 94.19 90 ALA A C 1
ATOM 703 O O . ALA A 1 90 ? -7.051 -0.689 19.392 1.00 94.19 90 ALA A O 1
ATOM 704 N N . GLN A 1 91 ? -8.097 -0.571 21.372 1.00 95.44 91 GLN A N 1
ATOM 705 C CA . GLN A 1 91 ? -8.762 0.706 21.105 1.00 95.44 91 GLN A CA 1
ATOM 706 C C . GLN A 1 91 ? -7.756 1.832 20.796 1.00 95.44 91 GLN A C 1
ATOM 708 O O . GLN A 1 91 ? -7.932 2.607 19.846 1.00 95.44 91 GLN A O 1
ATOM 713 N N . VAL A 1 92 ? -6.679 1.932 21.583 1.00 96.00 92 VAL A N 1
ATOM 714 C CA . VAL A 1 92 ? -5.588 2.892 21.349 1.00 96.00 92 VAL A CA 1
ATOM 715 C C . VAL A 1 92 ? -4.825 2.541 20.069 1.00 96.00 92 VAL A C 1
ATOM 717 O O . VAL A 1 92 ? -4.464 3.445 19.315 1.00 96.00 92 VAL A O 1
ATOM 720 N N . GLY A 1 93 ? -4.605 1.252 19.796 1.00 96.12 93 GLY A N 1
ATOM 721 C CA . GLY A 1 93 ? -4.002 0.759 18.555 1.00 96.12 93 GLY A CA 1
ATOM 722 C C . GLY A 1 93 ? -4.772 1.203 17.310 1.00 96.12 93 GLY A C 1
ATOM 723 O O . GLY A 1 93 ? -4.190 1.840 16.430 1.00 96.12 93 GLY A O 1
ATOM 724 N N . ALA A 1 94 ? -6.086 0.972 17.284 1.00 93.38 94 ALA A N 1
ATOM 725 C CA . ALA A 1 94 ? -6.974 1.418 16.211 1.00 93.38 94 ALA A CA 1
ATOM 726 C C . ALA A 1 94 ? -6.965 2.949 16.069 1.00 93.38 94 ALA A C 1
ATOM 728 O O . ALA A 1 94 ? -6.805 3.475 14.971 1.00 93.38 94 ALA A O 1
ATOM 729 N N . SER A 1 95 ? -7.004 3.686 17.186 1.00 93.44 95 SER A N 1
ATOM 730 C CA . SER A 1 95 ? -6.931 5.158 17.170 1.00 93.44 95 SER A CA 1
ATOM 731 C C . SER A 1 95 ? -5.621 5.674 16.552 1.00 93.44 95 SER A C 1
ATOM 733 O O . SER A 1 95 ? -5.625 6.628 15.774 1.00 93.44 95 SER A O 1
ATOM 735 N N . LYS A 1 96 ? -4.485 5.032 16.856 1.00 96.06 96 LYS A N 1
ATOM 736 C CA . LYS A 1 96 ? -3.183 5.368 16.254 1.00 96.06 96 LYS A CA 1
ATOM 737 C C . LYS A 1 96 ? -3.152 5.054 14.759 1.00 96.06 96 LYS A C 1
ATOM 739 O O . LYS A 1 96 ? -2.639 5.863 13.986 1.00 96.06 96 LYS A O 1
ATOM 744 N N . ALA A 1 97 ? -3.705 3.910 14.358 1.00 92.19 97 ALA A N 1
ATOM 745 C CA . ALA A 1 97 ? -3.823 3.533 12.954 1.00 92.19 97 ALA A CA 1
ATOM 746 C C . ALA A 1 97 ? -4.673 4.550 12.178 1.00 92.19 97 ALA A C 1
ATOM 748 O O . ALA A 1 97 ? -4.231 5.014 11.132 1.00 92.19 97 ALA A O 1
ATOM 749 N N . MET A 1 98 ? -5.806 4.998 12.733 1.00 91.69 98 MET A N 1
ATOM 750 C CA . MET A 1 98 ? -6.641 6.049 12.134 1.00 91.69 98 MET A CA 1
ATOM 751 C C . MET A 1 98 ? -5.876 7.360 11.929 1.00 91.69 98 MET A C 1
ATOM 753 O O . MET A 1 98 ? -5.931 7.938 10.850 1.00 91.69 98 MET A O 1
ATOM 757 N N . VAL A 1 99 ? -5.136 7.837 12.938 1.00 90.06 99 VAL A N 1
ATOM 758 C CA . VAL A 1 99 ? -4.338 9.072 12.815 1.00 90.06 99 VAL A CA 1
ATOM 759 C C . VAL A 1 99 ? -3.270 8.932 11.732 1.00 90.06 99 VAL A C 1
ATOM 761 O O . VAL A 1 99 ? -3.048 9.862 10.960 1.00 90.06 99 VAL A O 1
ATOM 764 N N . ASN A 1 100 ? -2.604 7.780 11.658 1.00 89.88 100 ASN A N 1
ATOM 765 C CA . ASN A 1 100 ? -1.622 7.526 10.608 1.00 89.88 100 ASN A CA 1
ATOM 766 C C . ASN A 1 100 ? -2.267 7.443 9.222 1.00 89.88 100 ASN A C 1
ATOM 768 O O . ASN A 1 100 ? -1.692 7.970 8.276 1.00 89.88 100 ASN A O 1
ATOM 772 N N . HIS A 1 101 ? -3.460 6.856 9.118 1.00 86.81 101 HIS A N 1
ATOM 773 C CA . HIS A 1 101 ? -4.247 6.826 7.888 1.00 86.81 101 HIS A CA 1
ATOM 774 C C . HIS A 1 101 ? -4.605 8.246 7.438 1.00 86.81 101 HIS A C 1
ATOM 776 O O . HIS A 1 101 ? -4.286 8.634 6.323 1.00 86.81 101 HIS A O 1
ATOM 782 N N . LEU A 1 102 ? -5.115 9.095 8.337 1.00 83.25 102 LEU A N 1
ATOM 783 C CA . LEU A 1 102 ? -5.426 10.504 8.048 1.00 83.25 102 LEU A CA 1
ATOM 784 C C . LEU A 1 102 ? -4.218 11.315 7.560 1.00 83.25 102 LEU A C 1
ATOM 786 O O . LEU A 1 102 ? -4.371 12.177 6.699 1.00 83.25 102 LEU A O 1
ATOM 790 N N . LYS A 1 103 ? -3.003 11.027 8.043 1.00 83.88 103 LYS A N 1
ATOM 791 C CA . LYS A 1 103 ? -1.783 11.678 7.531 1.00 83.88 103 LYS A CA 1
ATOM 792 C C . LYS A 1 103 ? -1.516 11.364 6.056 1.00 83.88 103 LYS A C 1
ATOM 794 O O . LYS A 1 103 ? -0.858 12.156 5.392 1.00 83.88 103 LYS A O 1
ATOM 799 N N . GLN A 1 104 ? -2.015 10.238 5.545 1.00 81.69 104 GLN A N 1
ATOM 800 C CA . GLN A 1 104 ? -1.838 9.828 4.150 1.00 81.69 104 GLN A CA 1
ATOM 801 C C . GLN A 1 104 ? -2.839 10.485 3.193 1.00 81.69 104 GLN A C 1
ATOM 803 O O . GLN A 1 104 ? -2.675 10.355 1.984 1.00 81.69 104 GLN A O 1
ATOM 808 N N . ILE A 1 105 ? -3.824 11.241 3.696 1.00 75.50 105 ILE A N 1
ATOM 809 C CA . ILE A 1 105 ? -4.845 11.899 2.863 1.00 75.50 105 ILE A CA 1
ATOM 810 C C . ILE A 1 105 ? -4.227 12.835 1.811 1.00 75.50 105 ILE A C 1
ATOM 812 O O . ILE A 1 105 ? -4.713 12.930 0.690 1.00 75.50 105 ILE A O 1
ATOM 816 N N . ALA A 1 106 ? -3.087 13.451 2.146 1.00 67.56 106 ALA A N 1
ATOM 817 C CA . ALA A 1 106 ? -2.328 14.327 1.258 1.00 67.56 106 ALA A CA 1
ATOM 818 C C . ALA A 1 106 ? -1.790 13.625 -0.002 1.00 67.56 106 ALA A C 1
ATOM 820 O O . ALA A 1 106 ? -1.416 14.311 -0.945 1.00 67.56 106 ALA A O 1
ATOM 821 N N . HIS A 1 107 ? -1.728 12.292 -0.009 1.00 67.50 107 HIS A N 1
ATOM 822 C CA . HIS A 1 107 ? -1.245 11.480 -1.129 1.00 67.50 107 HIS A CA 1
ATOM 823 C C . HIS A 1 107 ? -2.379 10.857 -1.957 1.00 67.50 107 HIS A C 1
ATOM 825 O O . HIS A 1 107 ? -2.118 10.050 -2.843 1.00 67.50 107 HIS A O 1
ATOM 831 N N . ILE A 1 108 ? -3.636 11.164 -1.622 1.00 63.41 108 ILE A N 1
ATOM 832 C CA . ILE A 1 108 ? -4.827 10.530 -2.206 1.00 63.41 108 ILE A CA 1
ATOM 833 C C . ILE A 1 108 ? -5.714 11.555 -2.916 1.00 63.41 108 ILE A C 1
ATOM 835 O O . ILE A 1 108 ? -6.507 11.167 -3.769 1.00 63.41 108 ILE A O 1
ATOM 839 N N . ASP A 1 109 ? -5.571 12.842 -2.590 1.00 62.56 109 ASP A N 1
ATOM 840 C CA . ASP A 1 109 ? -6.398 13.920 -3.126 1.00 62.56 109 ASP A CA 1
ATOM 841 C C . ASP A 1 109 ? -6.061 14.252 -4.600 1.00 62.56 109 ASP A C 1
ATOM 843 O O . ASP A 1 109 ? -5.012 14.845 -4.871 1.00 62.56 109 ASP A O 1
ATOM 847 N N . PRO A 1 110 ? -6.961 13.949 -5.557 1.00 56.03 110 PRO A N 1
ATOM 848 C CA . PRO A 1 110 ? -6.761 14.258 -6.971 1.00 56.03 110 PRO A CA 1
ATOM 849 C C . PRO A 1 110 ? -6.712 15.767 -7.263 1.00 56.03 110 PRO A C 1
ATOM 851 O O . PRO A 1 110 ? -6.110 16.169 -8.258 1.00 56.03 110 PRO A O 1
ATOM 854 N N . MET A 1 111 ? -7.330 16.621 -6.429 1.00 54.91 111 MET A N 1
ATOM 855 C CA . MET A 1 111 ? -7.241 18.078 -6.611 1.00 54.91 111 MET A CA 1
ATOM 856 C C . MET A 1 111 ? -5.829 18.590 -6.342 1.00 54.91 111 MET A C 1
ATOM 858 O O . MET A 1 111 ? -5.379 19.521 -7.008 1.00 54.91 111 MET A O 1
ATOM 862 N N . ARG A 1 112 ? -5.103 17.954 -5.419 1.00 58.66 112 ARG A N 1
ATOM 863 C CA . ARG A 1 112 ? -3.714 18.305 -5.125 1.00 58.66 112 ARG A CA 1
ATOM 864 C C . ARG A 1 112 ? -2.770 17.887 -6.250 1.00 58.66 112 ARG A C 1
ATOM 866 O O . ARG A 1 112 ? -1.867 18.651 -6.578 1.00 58.66 112 ARG A O 1
ATOM 873 N N . ASP A 1 113 ? -3.017 16.738 -6.879 1.00 58.84 113 ASP A N 1
ATOM 874 C CA . ASP A 1 113 ? -2.281 16.307 -8.075 1.00 58.84 113 ASP A CA 1
ATOM 875 C C . ASP A 1 113 ? -2.512 17.279 -9.250 1.00 58.84 113 ASP A C 1
ATOM 877 O O . ASP A 1 113 ? -1.566 17.618 -9.960 1.00 58.84 113 ASP A O 1
ATOM 881 N N . PHE A 1 114 ? -3.737 17.800 -9.425 1.00 55.88 114 PHE A N 1
ATOM 882 C CA . PHE A 1 114 ? -4.029 18.846 -10.414 1.00 55.88 114 PHE A CA 1
ATOM 883 C C . PHE A 1 114 ? -3.329 20.172 -10.093 1.00 55.88 114 PHE A C 1
ATOM 885 O O . PHE A 1 114 ? -2.695 20.743 -10.977 1.00 55.88 114 PHE A O 1
ATOM 892 N N . GLU A 1 115 ? -3.419 20.666 -8.854 1.00 56.56 115 GLU A N 1
ATOM 893 C CA . GLU A 1 115 ? -2.740 21.901 -8.445 1.00 56.56 115 GLU A CA 1
ATOM 894 C C . GLU A 1 115 ? -1.228 21.780 -8.627 1.00 56.56 115 GLU A C 1
ATOM 896 O O . GLU A 1 115 ? -0.602 22.670 -9.198 1.00 56.56 115 GLU A O 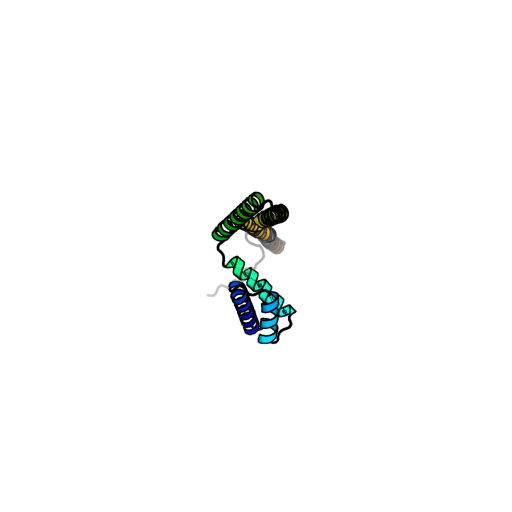1
ATOM 901 N N . GLN A 1 116 ? -0.634 20.665 -8.205 1.00 63.22 116 GLN A N 1
ATOM 902 C CA . GLN A 1 116 ? 0.797 20.438 -8.335 1.00 63.22 116 GLN A CA 1
ATOM 903 C C . GLN A 1 116 ? 1.226 20.314 -9.804 1.00 63.22 116 GLN A C 1
ATOM 905 O O . GLN A 1 116 ? 2.174 20.987 -10.205 1.00 63.22 116 GLN A O 1
ATOM 910 N N . ALA A 1 117 ? 0.499 19.553 -10.630 1.00 59.81 117 ALA A N 1
ATOM 911 C CA . ALA A 1 117 ? 0.761 19.470 -12.068 1.00 59.81 117 ALA A CA 1
ATOM 912 C C . ALA A 1 117 ? 0.589 20.830 -12.768 1.00 59.81 117 ALA A C 1
ATOM 914 O O . ALA A 1 117 ? 1.377 21.183 -13.645 1.00 59.81 117 ALA A O 1
ATOM 915 N N . PHE A 1 118 ? -0.402 21.627 -12.358 1.00 64.94 118 PHE A N 1
ATOM 916 C CA . PHE A 1 118 ? -0.603 22.990 -12.843 1.00 64.94 118 PHE A CA 1
ATOM 917 C C . PHE A 1 118 ? 0.562 23.906 -12.449 1.00 64.94 118 PHE A C 1
ATOM 919 O O . PHE A 1 118 ? 1.093 24.610 -13.306 1.00 64.94 118 PHE A O 1
ATOM 926 N N . PHE A 1 119 ? 1.002 23.883 -11.187 1.00 67.19 119 PHE A N 1
ATOM 927 C CA . PHE A 1 119 ? 2.142 24.677 -10.723 1.00 67.19 119 PHE A CA 1
ATOM 928 C C . PHE A 1 119 ? 3.455 24.254 -11.391 1.00 67.19 119 PHE A C 1
ATOM 930 O O . PHE A 1 119 ? 4.248 25.119 -11.751 1.00 67.19 119 PHE A O 1
ATOM 937 N N . GLU A 1 120 ? 3.684 22.961 -11.621 1.00 69.38 120 GLU A N 1
ATOM 938 C CA . GLU A 1 120 ? 4.856 22.456 -12.348 1.00 69.38 120 GLU A CA 1
ATOM 939 C C . GLU A 1 120 ? 4.823 22.846 -13.839 1.00 69.38 120 GLU A C 1
ATOM 941 O O . GLU A 1 120 ? 5.841 23.280 -14.389 1.00 69.38 120 GLU A O 1
ATOM 946 N N . ALA A 1 121 ? 3.655 22.789 -14.488 1.00 61.56 121 ALA A N 1
ATOM 947 C CA . ALA A 1 121 ? 3.454 23.261 -15.863 1.00 61.56 121 ALA A CA 1
ATOM 948 C C . ALA A 1 121 ? 3.613 24.792 -15.993 1.00 61.56 121 ALA A C 1
ATOM 950 O O . ALA A 1 121 ? 4.193 25.298 -16.959 1.00 61.56 121 ALA A O 1
ATOM 951 N N . ALA A 1 122 ? 3.146 25.546 -14.997 1.00 62.62 122 ALA A N 1
ATOM 952 C CA . ALA A 1 122 ? 3.329 26.993 -14.909 1.00 62.62 122 ALA A CA 1
ATOM 953 C C . ALA A 1 122 ? 4.793 27.379 -14.600 1.00 62.62 122 ALA A C 1
ATOM 955 O O . ALA A 1 122 ? 5.310 28.371 -15.113 1.00 62.62 122 ALA A O 1
ATOM 956 N N . ALA A 1 123 ? 5.507 26.585 -13.799 1.00 64.25 123 ALA A N 1
ATOM 957 C CA . ALA A 1 123 ? 6.917 26.809 -13.478 1.00 64.25 123 ALA A CA 1
ATOM 958 C C . ALA A 1 123 ? 7.858 26.457 -14.645 1.00 64.25 123 ALA A C 1
ATOM 960 O O . ALA A 1 123 ? 8.873 27.124 -14.851 1.00 64.25 123 ALA A O 1
ATOM 961 N N . THR A 1 124 ? 7.519 25.447 -15.449 1.00 56.47 124 THR A N 1
ATOM 962 C CA . THR A 1 124 ? 8.257 25.109 -16.682 1.00 56.47 124 THR A CA 1
ATOM 963 C C . THR A 1 124 ? 8.070 26.158 -17.778 1.00 56.47 124 THR A C 1
ATOM 965 O O . THR A 1 124 ? 8.993 26.404 -18.552 1.00 56.47 124 THR A O 1
ATOM 968 N N . THR A 1 125 ? 6.935 26.860 -17.807 1.00 52.94 125 THR A N 1
ATOM 969 C CA . THR A 1 125 ? 6.755 28.038 -18.674 1.00 52.94 125 THR A CA 1
ATOM 970 C C . THR A 1 125 ? 7.503 29.275 -18.168 1.00 52.94 125 THR A C 1
ATOM 972 O O . THR A 1 125 ? 7.878 30.116 -18.978 1.00 52.94 125 THR A O 1
ATOM 975 N N . ALA A 1 126 ? 7.807 29.367 -16.869 1.00 52.91 126 ALA A N 1
ATOM 976 C CA . ALA A 1 126 ? 8.602 30.458 -16.297 1.00 52.91 126 ALA A CA 1
ATOM 977 C C . ALA A 1 126 ? 10.121 30.330 -16.546 1.00 52.91 126 ALA A C 1
ATOM 979 O O . ALA A 1 126 ? 10.838 31.327 -16.463 1.00 52.91 126 ALA A O 1
ATOM 980 N N . THR A 1 127 ? 10.628 29.130 -16.857 1.00 48.91 127 THR A N 1
ATOM 981 C CA . THR A 1 127 ? 12.042 28.896 -17.222 1.00 48.91 127 THR A CA 1
ATOM 982 C C . THR A 1 127 ? 12.289 28.841 -18.728 1.00 48.91 127 THR A C 1
ATOM 984 O O . THR A 1 127 ? 13.442 28.886 -19.163 1.00 48.91 127 THR A O 1
ATOM 987 N N . ALA A 1 128 ? 11.231 28.800 -19.541 1.00 48.41 128 ALA A N 1
ATOM 988 C CA . ALA A 1 128 ? 11.345 29.031 -20.970 1.00 48.41 128 ALA A CA 1
ATOM 989 C C . ALA A 1 128 ? 11.763 30.490 -21.195 1.00 48.41 128 ALA A C 1
ATOM 991 O O . ALA A 1 128 ? 11.042 31.419 -20.837 1.00 48.41 128 ALA A O 1
ATOM 992 N N . VAL A 1 129 ? 12.950 30.691 -21.772 1.00 54.44 129 VAL A N 1
ATOM 993 C CA . VAL A 1 129 ? 13.409 32.003 -22.237 1.00 54.44 129 VAL A CA 1
ATOM 994 C C . VAL A 1 129 ? 12.310 32.596 -23.109 1.00 54.44 129 VAL A C 1
ATOM 996 O O . VAL A 1 129 ? 12.017 32.078 -24.185 1.00 54.44 129 VAL A O 1
ATOM 999 N N . ASP A 1 130 ? 11.691 33.661 -22.610 1.00 47.16 130 ASP A N 1
ATOM 1000 C CA . ASP A 1 130 ? 10.595 34.362 -23.261 1.00 47.16 130 ASP A CA 1
ATOM 1001 C C . ASP A 1 130 ? 11.044 34.737 -24.693 1.00 47.16 130 ASP A C 1
ATOM 1003 O O . ASP A 1 130 ? 11.978 35.538 -24.856 1.00 47.16 130 ASP A O 1
ATOM 1007 N N . PRO A 1 131 ? 10.443 34.179 -25.767 1.00 51.03 131 PRO A N 1
ATOM 1008 C CA . PRO A 1 131 ? 10.898 34.427 -27.141 1.00 51.03 131 PRO A CA 1
ATOM 1009 C C . PRO A 1 131 ? 10.754 35.901 -27.559 1.00 51.03 131 PRO A C 1
ATOM 1011 O O . PRO A 1 131 ? 11.242 36.317 -28.612 1.00 51.03 131 PRO A O 1
ATOM 1014 N N . LYS A 1 132 ? 10.154 36.736 -26.704 1.00 46.50 132 LYS A N 1
ATOM 1015 C CA . LYS A 1 132 ? 10.026 38.185 -26.877 1.00 46.50 132 LYS A CA 1
ATOM 1016 C C . LYS A 1 132 ? 11.352 38.950 -26.843 1.00 46.50 132 LYS A C 1
ATOM 1018 O O . LYS A 1 132 ? 11.377 40.100 -27.281 1.00 46.50 132 LYS A O 1
ATOM 1023 N N . VAL A 1 133 ? 12.455 38.347 -26.389 1.00 49.12 133 VAL A N 1
ATOM 1024 C CA . VAL A 1 133 ? 13.770 39.020 -26.365 1.00 49.12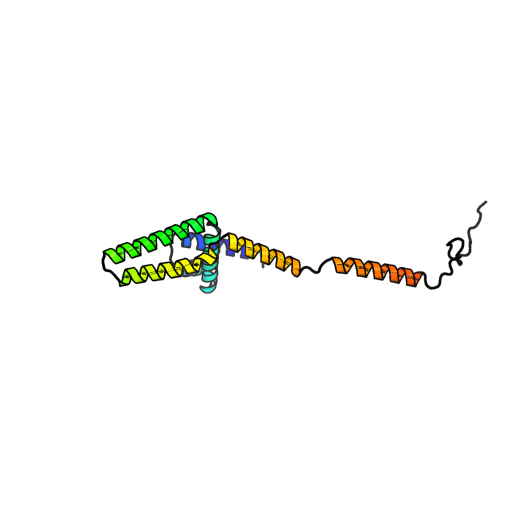 133 VAL A CA 1
ATOM 1025 C C . VAL A 1 133 ? 14.569 38.808 -27.662 1.00 49.12 133 VAL A C 1
ATOM 1027 O O . VAL A 1 133 ? 15.380 39.662 -28.021 1.00 49.12 133 VAL A O 1
ATOM 1030 N N . TYR A 1 134 ? 14.307 37.748 -28.437 1.00 45.59 134 TYR A N 1
ATOM 1031 C CA . TYR A 1 134 ? 15.114 37.451 -29.633 1.00 45.59 134 TYR A CA 1
ATOM 1032 C C . TYR A 1 134 ? 14.690 38.240 -30.885 1.00 45.59 134 TYR A C 1
ATOM 1034 O O . TYR A 1 134 ? 15.514 38.533 -31.748 1.00 45.59 134 TYR A O 1
ATOM 1042 N N . VAL A 1 135 ? 13.428 38.676 -30.963 1.00 49.25 135 VAL A N 1
ATOM 1043 C CA . VAL A 1 135 ? 12.920 39.413 -32.137 1.00 49.25 135 VAL A CA 1
ATOM 1044 C C . VAL A 1 135 ? 13.459 40.851 -32.198 1.00 49.25 135 VAL A C 1
ATOM 1046 O O . VAL A 1 135 ? 13.702 41.374 -33.283 1.00 49.25 135 VAL A O 1
ATOM 1049 N N . LYS A 1 136 ? 13.721 41.498 -31.050 1.00 5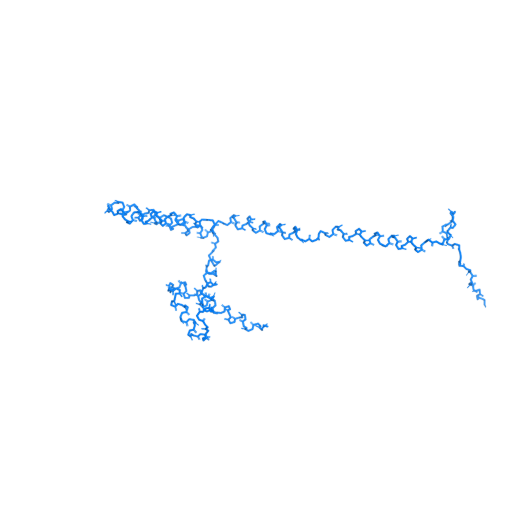1.22 136 LYS A N 1
ATOM 1050 C CA . LYS A 1 136 ? 14.246 42.878 -31.031 1.00 51.22 136 LYS A CA 1
ATOM 1051 C C . LYS A 1 136 ? 15.725 42.969 -31.402 1.00 51.22 136 LYS A C 1
ATOM 1053 O O . LYS A 1 136 ? 16.110 43.940 -32.046 1.00 51.22 136 LYS A O 1
ATOM 1058 N N . LYS A 1 137 ? 16.535 41.972 -31.030 1.00 53.25 137 LYS A N 1
ATOM 1059 C CA . LYS A 1 137 ? 17.989 42.013 -31.247 1.00 53.25 137 LYS A CA 1
ATOM 1060 C C . LYS A 1 137 ? 18.352 41.875 -32.724 1.00 53.25 137 LYS A C 1
ATOM 1062 O O . LYS A 1 137 ? 19.071 42.718 -33.240 1.00 53.25 137 LYS A O 1
ATOM 1067 N N . HIS A 1 138 ? 17.753 40.912 -33.427 1.00 55.56 138 HIS A N 1
ATOM 1068 C CA . HIS A 1 138 ? 18.015 40.712 -34.855 1.00 55.56 138 HIS A CA 1
ATOM 1069 C C . HIS A 1 138 ? 17.454 41.855 -35.720 1.00 55.56 138 HIS A C 1
ATOM 1071 O O . HIS A 1 138 ? 18.052 42.217 -36.729 1.00 55.56 138 HIS A O 1
ATOM 1077 N N . ALA A 1 139 ? 16.326 42.460 -35.327 1.00 58.38 139 ALA A N 1
ATOM 1078 C CA . ALA A 1 139 ? 15.782 43.628 -36.022 1.00 58.38 139 ALA A CA 1
ATOM 1079 C C . ALA A 1 139 ? 16.647 44.886 -35.812 1.00 58.38 139 ALA A C 1
ATOM 1081 O O . ALA A 1 139 ? 16.861 45.640 -36.758 1.00 58.38 139 ALA A O 1
ATOM 1082 N N . GLN A 1 140 ? 17.181 45.097 -34.601 1.00 59.94 140 GLN A N 1
ATOM 1083 C CA . GLN A 1 140 ? 18.131 46.183 -34.330 1.00 59.94 140 GLN A CA 1
ATOM 1084 C C . GLN A 1 140 ? 19.477 45.962 -35.016 1.00 59.94 140 GLN A C 1
ATOM 1086 O O . GLN A 1 140 ? 20.020 46.913 -35.563 1.00 59.94 140 GLN A O 1
ATOM 1091 N N . GLU A 1 141 ? 19.999 44.736 -35.024 1.00 63.28 141 GLU A N 1
ATOM 1092 C CA . GLU A 1 141 ? 21.249 44.403 -35.713 1.00 63.28 141 GLU A CA 1
ATOM 1093 C C . GLU A 1 141 ? 21.105 44.586 -37.226 1.00 63.28 141 GLU A C 1
ATOM 1095 O O . GLU A 1 141 ? 21.957 45.227 -37.832 1.00 63.28 141 GLU A O 1
ATOM 1100 N N . LEU A 1 142 ? 19.992 44.150 -37.830 1.00 66.06 142 LEU A N 1
ATOM 1101 C CA . LEU A 1 142 ? 19.734 44.363 -39.257 1.00 66.06 142 LEU A CA 1
ATOM 1102 C C . LEU A 1 142 ? 19.568 45.855 -39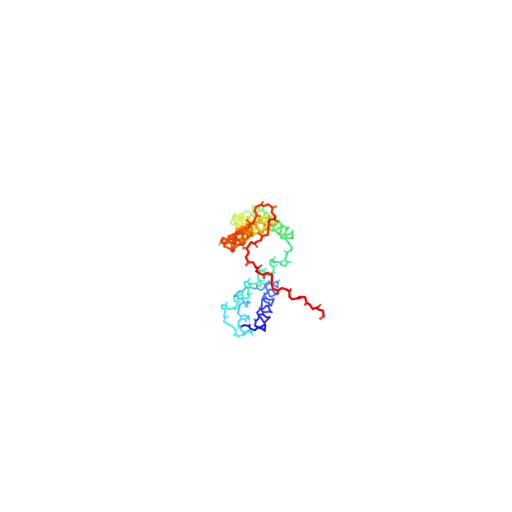.597 1.00 66.06 142 LEU A C 1
ATOM 1104 O O . LEU A 1 142 ? 20.119 46.320 -40.592 1.00 66.06 142 LEU A O 1
ATOM 1108 N N . ALA A 1 143 ? 18.859 46.621 -38.760 1.00 65.69 143 ALA A N 1
ATOM 1109 C CA . ALA A 1 143 ? 18.694 48.064 -38.943 1.00 65.69 143 ALA A CA 1
ATOM 1110 C C . ALA A 1 143 ? 20.013 48.833 -38.749 1.00 65.69 143 ALA A C 1
ATOM 1112 O O . ALA A 1 143 ? 20.277 49.799 -39.463 1.00 65.69 143 ALA A O 1
ATOM 1113 N N . MET A 1 144 ? 20.862 48.397 -37.815 1.00 63.50 144 MET A N 1
ATOM 1114 C CA . MET A 1 144 ? 22.180 48.985 -37.581 1.00 63.50 144 MET A CA 1
ATOM 1115 C C . MET A 1 144 ? 23.149 48.641 -38.716 1.00 63.50 144 MET A C 1
ATOM 1117 O O . MET A 1 144 ? 23.881 49.518 -39.165 1.00 63.50 144 MET A O 1
ATOM 1121 N N . GLN A 1 145 ? 23.097 47.416 -39.245 1.00 66.19 145 GLN A N 1
ATOM 1122 C CA . GLN A 1 145 ? 23.878 47.005 -40.412 1.00 66.19 145 GLN A CA 1
ATOM 1123 C C . GLN A 1 145 ? 23.475 47.809 -41.657 1.00 66.19 145 GLN A C 1
ATOM 1125 O O . GLN A 1 145 ? 24.332 48.378 -42.323 1.00 66.19 145 GLN A O 1
ATOM 1130 N N . GLN A 1 146 ? 22.170 47.968 -41.906 1.00 66.31 146 GLN A N 1
ATOM 1131 C CA . GLN A 1 146 ? 21.658 48.806 -42.996 1.00 66.31 146 GLN A CA 1
ATOM 1132 C C . GLN A 1 146 ? 22.024 50.289 -42.825 1.00 66.31 146 GLN A C 1
ATOM 1134 O O . GLN A 1 146 ? 22.286 50.975 -43.810 1.00 66.31 146 GLN A O 1
ATOM 1139 N N . ALA A 1 147 ? 22.066 50.805 -41.593 1.00 63.06 147 ALA A N 1
ATOM 1140 C CA . ALA A 1 147 ? 22.508 52.173 -41.328 1.00 63.06 147 ALA A CA 1
ATOM 1141 C C . ALA A 1 147 ? 24.013 52.359 -41.591 1.00 63.06 147 ALA A C 1
ATOM 1143 O O . ALA A 1 147 ? 24.408 53.397 -42.118 1.00 63.06 147 ALA A O 1
ATOM 1144 N N . ILE A 1 148 ? 24.836 51.355 -41.271 1.00 63.75 148 ILE A N 1
ATOM 1145 C CA . ILE A 1 148 ? 26.281 51.351 -41.541 1.00 63.75 148 ILE A CA 1
ATOM 1146 C C . ILE A 1 148 ? 26.555 51.240 -43.049 1.00 63.75 148 ILE A C 1
ATOM 1148 O O . ILE A 1 148 ? 27.362 52.007 -43.566 1.00 63.75 148 ILE A O 1
ATOM 1152 N N . ASP A 1 149 ? 25.836 50.381 -43.775 1.00 62.78 149 ASP A N 1
ATOM 1153 C CA . ASP A 1 149 ? 25.990 50.214 -45.232 1.00 62.78 149 ASP A CA 1
ATOM 1154 C C . ASP A 1 149 ? 25.555 51.458 -46.034 1.00 62.78 149 ASP A C 1
ATOM 1156 O O . ASP A 1 149 ? 26.004 51.686 -47.163 1.00 62.78 149 ASP A O 1
ATOM 1160 N N . ASN A 1 150 ? 24.686 52.285 -45.445 1.00 60.88 150 ASN A N 1
ATOM 1161 C CA . ASN A 1 150 ? 24.240 53.559 -46.010 1.00 60.88 150 ASN A CA 1
ATOM 1162 C C . ASN A 1 150 ? 25.109 54.754 -45.577 1.00 60.88 150 ASN A C 1
ATOM 1164 O O . ASN A 1 150 ? 24.991 55.844 -46.145 1.00 60.88 150 ASN A O 1
ATOM 1168 N N . LEU A 1 151 ? 26.009 54.572 -44.607 1.00 53.09 151 LEU A N 1
ATOM 1169 C CA . LEU A 1 151 ? 26.922 55.605 -44.124 1.00 53.09 151 LEU A CA 1
ATOM 1170 C C . LEU A 1 151 ? 28.073 55.779 -45.126 1.00 53.09 151 LEU A C 1
ATOM 1172 O O . LEU A 1 151 ? 29.073 55.071 -45.105 1.00 53.09 151 LEU A O 1
ATOM 1176 N N . GLY A 1 152 ? 27.905 56.738 -46.039 1.00 58.91 152 GLY A N 1
ATOM 1177 C CA . GLY A 1 152 ? 28.891 57.081 -47.072 1.00 58.91 152 GLY A CA 1
ATOM 1178 C C . GLY A 1 152 ? 28.308 57.224 -48.478 1.00 58.91 152 GLY A C 1
ATOM 1179 O O . GLY A 1 152 ? 28.960 57.790 -49.352 1.00 58.91 152 GLY A O 1
ATOM 1180 N N . LYS A 1 153 ? 27.063 56.787 -48.699 1.00 59.72 153 LYS A N 1
ATOM 1181 C CA . LYS A 1 153 ? 26.350 56.988 -49.965 1.00 59.72 153 LYS A CA 1
ATOM 1182 C C . LYS A 1 153 ? 25.596 58.315 -49.911 1.00 59.72 153 LYS A C 1
ATOM 1184 O O . LYS A 1 153 ? 24.645 58.462 -49.149 1.00 59.72 153 LYS A O 1
ATOM 1189 N N . LYS A 1 154 ? 26.026 59.303 -50.703 1.00 54.47 154 LYS A N 1
ATOM 1190 C CA . LYS A 1 154 ? 25.267 60.549 -50.879 1.00 54.47 154 LYS A CA 1
ATOM 1191 C C . LYS A 1 154 ? 24.058 60.260 -51.765 1.00 54.47 154 LYS A C 1
ATOM 1193 O O . LYS A 1 154 ? 24.198 60.019 -52.961 1.00 54.47 154 LYS A O 1
ATOM 1198 N N . THR A 1 155 ? 22.882 60.260 -51.160 1.00 55.16 155 THR A N 1
ATOM 1199 C CA . THR A 1 155 ? 21.596 60.227 -51.854 1.00 55.16 155 THR A CA 1
ATOM 1200 C C . THR A 1 155 ? 21.137 61.651 -52.138 1.00 55.16 155 THR A C 1
ATOM 1202 O O . THR A 1 155 ? 21.265 62.536 -51.289 1.00 55.16 155 THR A O 1
ATOM 1205 N N . ASP A 1 156 ? 20.640 61.888 -53.352 1.00 54.75 156 ASP A N 1
ATOM 1206 C CA . ASP A 1 156 ? 20.054 63.179 -53.712 1.00 54.75 156 ASP A CA 1
ATOM 1207 C C . ASP A 1 156 ? 18.724 63.363 -52.951 1.00 54.75 156 ASP A C 1
ATOM 1209 O O . ASP A 1 156 ? 17.826 62.522 -53.088 1.00 54.75 156 ASP A O 1
ATOM 1213 N N . PRO A 1 157 ? 18.560 64.431 -52.148 1.00 53.56 157 PRO A N 1
ATOM 1214 C CA . PRO A 1 157 ? 17.373 64.622 -51.321 1.00 53.56 157 PRO A CA 1
ATOM 1215 C C . PRO A 1 157 ? 16.086 64.926 -52.108 1.00 53.56 157 PRO A C 1
ATOM 1217 O O . PRO A 1 157 ? 15.021 64.951 -51.496 1.00 53.56 157 PRO A O 1
ATOM 1220 N N . ILE A 1 158 ? 16.142 65.156 -53.426 1.00 50.50 158 ILE A N 1
ATOM 1221 C CA . ILE A 1 158 ? 14.946 65.425 -54.246 1.00 50.50 158 ILE A CA 1
ATOM 1222 C C . ILE A 1 158 ? 14.420 64.153 -54.932 1.00 50.50 158 ILE A C 1
ATOM 1224 O O . ILE A 1 158 ? 13.211 64.011 -55.105 1.00 50.50 158 ILE A O 1
ATOM 1228 N N . THR A 1 159 ? 15.295 63.215 -55.312 1.00 58.69 159 THR A N 1
ATOM 1229 C CA . THR A 1 159 ? 14.923 62.047 -56.141 1.00 58.69 159 THR A CA 1
ATOM 1230 C C . THR A 1 159 ? 15.170 60.689 -55.480 1.00 58.69 159 THR A C 1
ATOM 1232 O O . THR A 1 159 ? 14.623 59.689 -55.939 1.00 58.69 159 THR A O 1
ATOM 1235 N N . GLY A 1 160 ? 15.956 60.623 -54.399 1.00 58.16 160 GLY A N 1
ATOM 1236 C CA . GLY A 1 160 ? 16.216 59.384 -53.655 1.00 58.16 160 GLY A CA 1
ATOM 1237 C C . GLY A 1 160 ? 17.182 58.400 -54.330 1.00 58.16 160 GLY A C 1
ATOM 1238 O O . GLY A 1 160 ? 17.353 57.288 -53.832 1.00 58.16 160 GLY A O 1
ATOM 1239 N N . VAL A 1 161 ? 17.834 58.784 -55.432 1.00 55.25 161 VAL A N 1
ATOM 1240 C CA . VAL A 1 161 ? 18.831 57.954 -56.129 1.00 55.25 161 VAL A CA 1
ATOM 1241 C C . VAL A 1 161 ? 20.223 58.148 -55.507 1.00 55.25 161 VAL A C 1
ATOM 1243 O O . VAL A 1 161 ? 20.592 59.252 -55.098 1.00 55.25 161 VAL A O 1
ATOM 1246 N N . VAL A 1 162 ? 20.999 57.063 -55.409 1.00 56.41 162 VAL A N 1
ATOM 1247 C CA . VAL A 1 162 ? 22.386 57.068 -54.911 1.00 56.41 162 VAL A CA 1
ATOM 1248 C C . VAL A 1 162 ? 23.305 57.656 -55.983 1.00 56.41 162 VAL A C 1
ATOM 1250 O O . VAL A 1 162 ? 23.397 57.119 -57.084 1.00 56.41 162 VAL A O 1
ATOM 1253 N N . ILE A 1 163 ? 24.002 58.749 -55.673 1.00 54.50 163 ILE A N 1
ATOM 1254 C CA . ILE A 1 163 ? 24.939 59.383 -56.607 1.00 54.50 163 ILE A CA 1
ATOM 1255 C C . ILE A 1 163 ? 26.248 58.581 -56.590 1.00 54.50 163 ILE A C 1
ATOM 1257 O O . ILE A 1 163 ? 26.956 58.601 -55.581 1.00 54.50 163 ILE A O 1
ATOM 1261 N N . GLY A 1 164 ? 26.578 57.886 -57.688 1.00 55.50 164 GLY A N 1
ATOM 1262 C CA . GLY A 1 164 ? 27.897 57.252 -57.836 1.00 55.50 164 GLY A CA 1
ATOM 1263 C C . GLY A 1 164 ? 28.054 56.039 -58.760 1.00 55.50 164 GLY A C 1
ATOM 1264 O O . GLY A 1 164 ? 29.169 55.537 -58.833 1.00 55.50 164 GLY A O 1
ATOM 1265 N N . GLU A 1 165 ? 27.030 55.560 -59.473 1.00 44.25 165 GLU A N 1
ATOM 1266 C CA . GLU A 1 165 ? 27.234 54.542 -60.520 1.00 44.25 165 GLU A CA 1
ATOM 1267 C C . GLU A 1 165 ? 27.192 55.190 -61.909 1.00 44.25 165 GLU A C 1
ATOM 1269 O O . GLU A 1 165 ? 26.161 55.690 -62.361 1.00 44.25 165 GLU A O 1
ATOM 1274 N N . GLU A 1 166 ? 28.352 55.224 -62.568 1.00 39.94 166 GLU A N 1
ATOM 1275 C CA . GLU A 1 166 ? 28.499 55.629 -63.963 1.00 39.94 166 GLU A CA 1
ATOM 1276 C C . GLU A 1 166 ? 27.674 54.703 -64.871 1.00 39.94 166 GLU A C 1
ATOM 1278 O O . GLU A 1 166 ? 27.871 53.487 -64.913 1.00 39.94 166 GLU A O 1
ATOM 1283 N N . PHE A 1 167 ? 26.754 55.299 -65.631 1.00 39.69 167 PHE A N 1
ATOM 1284 C CA . PHE A 1 167 ? 26.038 54.652 -66.726 1.00 39.69 167 PHE A CA 1
ATOM 1285 C C . PHE A 1 167 ? 27.025 54.290 -67.849 1.00 39.69 167 PHE A C 1
ATOM 1287 O O . PHE A 1 167 ? 27.307 55.102 -68.725 1.00 39.69 167 PHE A O 1
ATOM 1294 N N . MET A 1 168 ? 27.516 53.052 -67.862 1.00 42.56 168 MET A N 1
ATOM 1295 C CA . MET A 1 168 ? 28.111 52.430 -69.051 1.00 42.56 168 MET A CA 1
ATOM 1296 C C . MET A 1 168 ? 27.149 51.370 -69.591 1.00 42.56 168 MET A C 1
ATOM 1298 O O . MET A 1 168 ? 27.362 50.169 -69.455 1.00 42.56 168 MET A O 1
ATOM 1302 N N . GLY A 1 169 ? 26.049 51.839 -70.184 1.00 39.72 169 GLY A N 1
ATOM 1303 C CA . GLY A 1 169 ? 25.123 51.024 -70.968 1.00 39.72 169 GLY A CA 1
ATOM 1304 C C . GLY A 1 169 ? 25.292 51.341 -72.448 1.00 39.72 169 GLY A C 1
ATOM 1305 O O . GLY A 1 169 ? 24.772 52.346 -72.923 1.00 39.72 169 GLY A O 1
ATOM 1306 N N . GLY A 1 170 ? 26.054 50.503 -73.154 1.00 36.03 170 GLY A N 1
ATOM 1307 C CA . GLY A 1 170 ? 26.225 50.582 -74.600 1.00 36.03 170 GLY A CA 1
ATOM 1308 C C . GLY A 1 170 ? 24.900 50.393 -75.338 1.00 36.03 170 GLY A C 1
ATOM 1309 O O . GLY A 1 170 ? 24.166 49.439 -75.084 1.00 36.03 170 GLY A O 1
ATOM 1310 N N . PHE A 1 171 ? 24.619 51.306 -76.265 1.00 37.72 171 PHE A N 1
ATOM 1311 C CA . PHE A 1 171 ? 23.620 51.116 -77.308 1.00 37.72 171 PHE A CA 1
ATOM 1312 C C . PHE A 1 171 ? 24.176 50.118 -78.331 1.00 37.72 171 PHE A C 1
ATOM 1314 O O . PHE A 1 171 ? 25.206 50.373 -78.955 1.00 37.72 171 PHE A O 1
ATOM 1321 N N . HIS A 1 172 ? 23.505 48.976 -78.464 1.00 39.38 172 HIS A N 1
ATOM 1322 C CA . HIS A 1 172 ? 23.602 48.123 -79.641 1.00 39.38 172 HIS A CA 1
ATOM 1323 C C . HIS A 1 172 ? 22.625 48.654 -80.693 1.00 39.38 172 HIS A C 1
ATOM 1325 O O . HIS A 1 172 ? 21.420 48.625 -80.449 1.00 39.38 172 HIS A O 1
ATOM 1331 N N . ASP A 1 173 ? 23.168 49.090 -81.829 1.00 42.53 173 ASP A N 1
ATOM 1332 C CA . ASP A 1 173 ? 22.526 48.993 -83.145 1.00 42.53 173 ASP A CA 1
ATOM 1333 C C . ASP A 1 173 ? 23.232 47.881 -83.939 1.00 42.53 173 ASP A C 1
ATOM 1335 O O . ASP A 1 173 ? 24.477 47.760 -83.800 1.00 42.53 173 ASP A O 1
#

pLDDT: mean 76.07, std 18.98, range [36.03, 9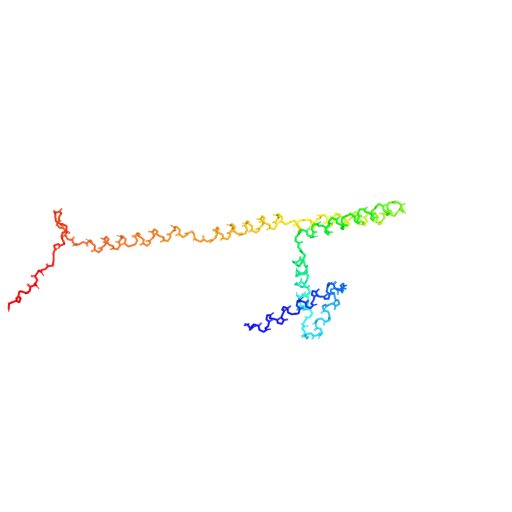7.38]